Protein AF-A0A5C2SFU8-F1 (afdb_monomer_lite)

Structure (mmCIF, N/CA/C/O backbone):
data_AF-A0A5C2SFU8-F1
#
_entry.id   AF-A0A5C2SFU8-F1
#
loop_
_atom_site.group_PDB
_atom_site.id
_atom_site.type_symbol
_atom_site.label_atom_id
_atom_site.label_alt_id
_atom_site.label_comp_id
_atom_site.label_asym_id
_atom_site.label_entity_id
_atom_site.label_seq_id
_atom_site.pdbx_PDB_ins_code
_atom_site.Cartn_x
_atom_site.Cartn_y
_atom_site.Cartn_z
_atom_site.occupancy
_atom_site.B_iso_or_equiv
_atom_site.auth_seq_id
_atom_site.auth_comp_id
_atom_site.auth_asym_id
_atom_site.auth_atom_id
_atom_site.pdbx_PDB_model_num
ATOM 1 N N . MET A 1 1 ? 7.642 7.845 1.519 1.00 49.75 1 MET A N 1
ATOM 2 C CA . MET A 1 1 ? 7.035 6.933 0.525 1.00 49.75 1 MET A CA 1
ATOM 3 C C . MET A 1 1 ? 5.594 6.539 0.866 1.00 49.75 1 MET A C 1
ATOM 5 O O . MET A 1 1 ? 4.780 6.570 -0.035 1.00 49.75 1 MET A O 1
ATOM 9 N N . LEU A 1 2 ? 5.225 6.241 2.122 1.00 53.03 2 LEU A N 1
ATOM 10 C CA . LEU A 1 2 ? 3.853 5.798 2.462 1.00 53.03 2 LEU A CA 1
ATOM 11 C C . LEU A 1 2 ? 2.759 6.894 2.464 1.00 53.03 2 LEU A C 1
ATOM 13 O O . LEU A 1 2 ? 1.585 6.553 2.476 1.00 53.03 2 LEU A O 1
ATOM 17 N N . ASN A 1 3 ? 3.108 8.186 2.401 1.00 61.50 3 ASN A N 1
ATOM 18 C CA . ASN A 1 3 ? 2.119 9.278 2.454 1.00 61.50 3 ASN A CA 1
ATOM 19 C C . ASN A 1 3 ? 1.526 9.685 1.091 1.00 61.50 3 ASN A C 1
ATOM 21 O O . ASN A 1 3 ? 0.672 10.564 1.066 1.00 61.50 3 ASN A O 1
ATOM 25 N N . TYR A 1 4 ? 1.953 9.092 -0.032 1.00 71.06 4 TYR A N 1
ATOM 26 C CA . TYR A 1 4 ? 1.447 9.488 -1.359 1.00 71.06 4 TYR A CA 1
ATOM 27 C C . TYR A 1 4 ? 0.005 9.038 -1.625 1.00 71.06 4 TYR A C 1
ATOM 29 O O . TYR A 1 4 ? -0.699 9.681 -2.394 1.00 71.06 4 TYR A O 1
ATOM 37 N N . TRP A 1 5 ? -0.438 7.957 -0.981 1.00 82.50 5 TRP A N 1
ATOM 38 C CA . TRP A 1 5 ? -1.681 7.258 -1.331 1.00 82.50 5 TRP A CA 1
ATOM 39 C C . TRP A 1 5 ? -2.752 7.291 -0.233 1.00 82.50 5 TRP A C 1
ATOM 41 O O . TRP A 1 5 ? -3.845 6.762 -0.423 1.00 82.50 5 TRP A O 1
ATOM 51 N N . GLY A 1 6 ? -2.456 7.939 0.897 1.00 84.62 6 GLY A N 1
ATOM 52 C CA . GLY A 1 6 ? -3.368 8.035 2.034 1.00 84.62 6 GLY A CA 1
ATOM 53 C C . GLY A 1 6 ? -3.466 6.748 2.870 1.00 84.62 6 GLY A C 1
ATOM 54 O O . GLY A 1 6 ? -2.636 5.846 2.739 1.00 84.62 6 GLY A O 1
ATOM 55 N N . PRO A 1 7 ? -4.438 6.689 3.796 1.00 87.12 7 PRO A N 1
ATOM 56 C CA . PRO A 1 7 ? -4.653 5.528 4.649 1.00 87.12 7 PRO A CA 1
ATOM 57 C C . PRO A 1 7 ? -5.380 4.398 3.909 1.00 87.12 7 PRO A C 1
ATOM 59 O O . PRO A 1 7 ? -6.145 4.625 2.973 1.00 87.12 7 PRO A O 1
ATOM 62 N N . ILE A 1 8 ? -5.198 3.174 4.402 1.00 89.81 8 ILE A N 1
ATOM 63 C CA . ILE A 1 8 ? -6.014 2.019 4.017 1.00 89.81 8 ILE A CA 1
ATOM 64 C C . ILE A 1 8 ? -7.330 2.121 4.788 1.00 89.81 8 ILE A C 1
ATOM 66 O O . ILE A 1 8 ? -7.318 2.214 6.017 1.00 89.81 8 ILE A O 1
ATOM 70 N N . VAL A 1 9 ? -8.456 2.135 4.077 1.00 89.25 9 VAL A N 1
ATOM 71 C CA . VAL A 1 9 ? -9.781 2.337 4.674 1.00 89.25 9 VAL A CA 1
ATOM 72 C C . VAL A 1 9 ? -10.581 1.045 4.593 1.00 89.25 9 VAL A C 1
ATOM 74 O O . VAL A 1 9 ? -10.846 0.548 3.504 1.00 89.25 9 VAL A O 1
ATOM 77 N N . VAL A 1 10 ? -11.008 0.538 5.750 1.00 89.50 10 VAL A N 1
ATOM 78 C CA . VAL A 1 10 ? -11.993 -0.545 5.860 1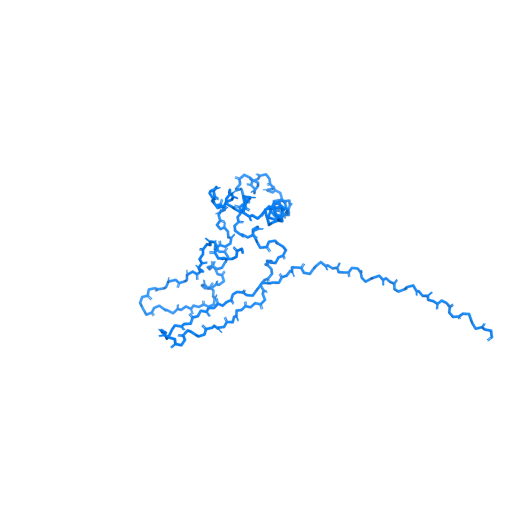.00 89.50 10 VAL A CA 1
ATOM 79 C C . VAL A 1 10 ? -13.328 0.082 6.243 1.00 89.50 10 VAL A C 1
ATOM 81 O O . VAL A 1 10 ? -13.435 0.698 7.302 1.00 89.50 10 VAL A O 1
ATOM 84 N N . ASN A 1 11 ? -14.341 -0.050 5.387 1.00 88.88 11 ASN A N 1
ATOM 85 C CA . ASN A 1 11 ? -15.678 0.486 5.638 1.00 88.88 11 ASN A CA 1
ATOM 86 C C . ASN A 1 11 ? -16.715 -0.645 5.636 1.00 88.88 11 ASN A C 1
ATOM 88 O O . ASN A 1 11 ? -16.889 -1.326 4.628 1.00 88.88 11 ASN A O 1
ATOM 92 N N . LYS A 1 12 ? -17.409 -0.824 6.764 1.00 88.31 12 LYS A N 1
ATOM 93 C CA . LYS A 1 12 ? -18.488 -1.811 6.945 1.00 88.31 12 LYS A CA 1
ATOM 94 C C . LYS A 1 12 ? -19.874 -1.177 7.112 1.00 88.31 12 LYS A C 1
ATOM 96 O O . LYS A 1 12 ? -20.832 -1.886 7.398 1.00 88.31 12 LYS A O 1
ATOM 101 N N . GLY A 1 13 ? -19.988 0.136 6.912 1.00 87.62 13 GLY A N 1
ATOM 102 C CA . GLY A 1 13 ? -21.219 0.883 7.148 1.00 87.62 13 GLY A CA 1
ATOM 103 C C . GLY A 1 13 ? -21.534 1.082 8.633 1.00 87.62 13 GLY A C 1
ATOM 104 O O . GLY A 1 13 ? -20.773 0.696 9.522 1.00 87.62 13 GLY A O 1
ATOM 105 N N . GLU A 1 14 ? -22.667 1.728 8.897 1.00 86.06 14 GLU A N 1
ATOM 106 C CA . GLU A 1 14 ? -23.131 2.013 10.254 1.00 86.06 14 GLU A CA 1
ATOM 107 C C . GLU A 1 14 ? -23.482 0.715 11.001 1.00 86.06 14 GLU A C 1
ATOM 109 O O . GLU A 1 14 ? -24.208 -0.133 10.488 1.00 86.06 14 GLU A O 1
ATOM 114 N N . GLY A 1 15 ? -22.926 0.535 12.205 1.00 84.56 15 GLY A N 1
ATOM 115 C CA . GLY A 1 15 ? -23.100 -0.687 13.005 1.00 84.56 15 GLY A CA 1
ATOM 116 C C . GLY A 1 15 ? -22.311 -1.909 12.511 1.00 84.56 15 GLY A C 1
ATOM 117 O O . GLY A 1 15 ? -22.413 -2.982 13.105 1.00 84.56 15 GLY A O 1
ATOM 118 N N . GLY A 1 16 ? -21.510 -1.764 11.452 1.00 86.81 16 GLY A N 1
ATOM 119 C CA . GLY A 1 16 ? -20.669 -2.833 10.926 1.00 86.81 16 GLY A CA 1
ATOM 120 C C . GLY A 1 16 ? -19.527 -3.198 11.878 1.00 86.81 16 GLY A C 1
ATOM 121 O O . GLY A 1 16 ? -18.817 -2.330 12.382 1.00 86.81 16 GLY A O 1
ATOM 122 N N . THR A 1 17 ? -19.320 -4.496 12.105 1.00 90.38 17 THR A N 1
ATOM 123 C CA . THR A 1 17 ? -18.157 -4.999 12.852 1.00 90.38 17 THR A CA 1
ATOM 124 C C . THR A 1 17 ? -17.003 -5.258 11.889 1.00 90.38 17 THR A C 1
ATOM 126 O O . THR A 1 17 ? -17.202 -5.883 10.849 1.00 90.38 17 THR A O 1
ATOM 129 N N . VAL A 1 18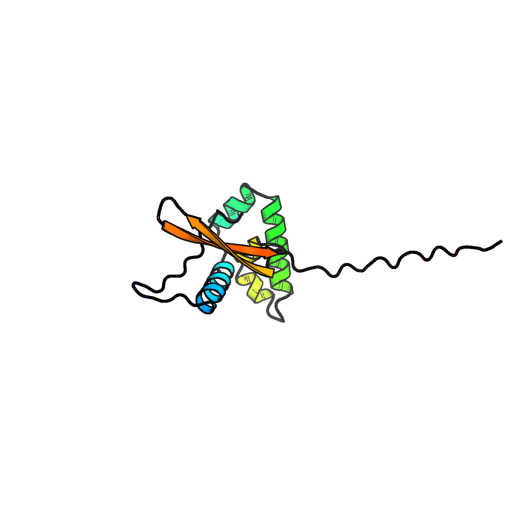 ? -15.807 -4.776 12.233 1.00 88.94 18 VAL A N 1
ATOM 130 C CA . VAL A 1 18 ? -14.571 -5.046 11.485 1.00 88.94 18 VAL A CA 1
ATOM 131 C C . VAL A 1 18 ? -13.892 -6.277 12.075 1.00 88.94 18 VAL A C 1
ATOM 133 O O . VAL A 1 18 ? -13.548 -6.293 13.259 1.00 88.94 18 VAL A O 1
ATOM 136 N N . PHE A 1 19 ? -13.683 -7.291 11.245 1.00 91.62 19 PHE A N 1
ATOM 137 C CA . PHE A 1 19 ? -12.949 -8.501 11.587 1.00 91.62 19 PHE A CA 1
ATOM 138 C C . PHE A 1 19 ? -11.493 -8.409 11.128 1.00 91.62 19 PHE A C 1
ATOM 140 O O . PHE A 1 19 ? -11.106 -7.551 10.338 1.00 91.62 19 PHE A O 1
ATOM 147 N N . PHE A 1 20 ? -10.655 -9.315 11.634 1.00 89.50 20 PHE A N 1
ATOM 148 C CA . PHE A 1 20 ? -9.249 -9.376 11.236 1.00 89.50 20 PHE A CA 1
ATOM 149 C C . PHE A 1 20 ? -9.073 -9.668 9.737 1.00 89.50 20 PHE A C 1
ATOM 151 O O . PHE A 1 20 ? -8.188 -9.086 9.113 1.00 89.50 20 PHE A O 1
ATOM 158 N N . GLU A 1 21 ? -9.923 -10.523 9.161 1.00 93.19 21 GLU A N 1
ATOM 159 C CA . GLU A 1 21 ? -9.918 -10.834 7.724 1.00 93.19 21 GLU A CA 1
ATOM 160 C C . GLU A 1 21 ? -10.083 -9.574 6.870 1.00 93.19 21 GLU A C 1
ATOM 162 O O . GLU A 1 21 ? -9.270 -9.337 5.984 1.00 93.19 21 GLU A O 1
ATOM 167 N N . ASP A 1 22 ? -11.006 -8.684 7.247 1.00 93.00 22 ASP A N 1
ATOM 168 C CA . ASP A 1 22 ? -11.244 -7.421 6.543 1.00 93.00 22 ASP A CA 1
ATOM 169 C C . ASP A 1 22 ? -9.992 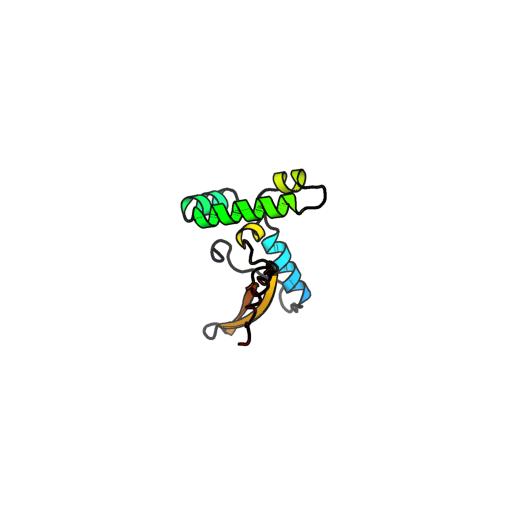-6.546 6.484 1.00 93.00 22 ASP A C 1
ATOM 171 O O . ASP A 1 22 ? -9.755 -5.828 5.514 1.00 93.00 22 ASP A O 1
ATOM 175 N N . VAL A 1 23 ? -9.182 -6.592 7.542 1.00 91.31 23 VAL A N 1
ATOM 176 C CA . VAL A 1 23 ? -7.944 -5.822 7.629 1.00 91.31 23 VAL A CA 1
ATOM 177 C C . VAL A 1 23 ? -6.863 -6.434 6.743 1.00 91.31 23 VAL A C 1
ATOM 179 O O . VAL A 1 23 ? -6.156 -5.703 6.050 1.00 91.31 23 VAL A O 1
ATOM 182 N N . VAL A 1 24 ? -6.718 -7.761 6.758 1.00 92.25 24 VAL A N 1
ATOM 183 C CA . VAL A 1 24 ? -5.731 -8.454 5.918 1.00 92.25 24 VAL A CA 1
ATOM 184 C C . VAL A 1 24 ? -6.077 -8.293 4.439 1.00 92.25 24 VAL A C 1
ATOM 186 O O . VAL A 1 24 ? -5.187 -7.960 3.653 1.00 92.25 24 VAL A O 1
ATOM 189 N N . ASP A 1 25 ? -7.351 -8.443 4.083 1.00 93.62 25 ASP A N 1
ATOM 190 C CA . ASP A 1 25 ? -7.841 -8.285 2.716 1.00 93.62 25 ASP A CA 1
ATOM 191 C C . ASP A 1 25 ? -7.649 -6.851 2.230 1.00 93.62 25 ASP A C 1
ATOM 193 O O . ASP A 1 25 ? -7.031 -6.638 1.188 1.00 93.62 25 ASP A O 1
ATOM 197 N N . ALA A 1 26 ? -8.043 -5.850 3.023 1.00 93.19 26 ALA A N 1
ATOM 198 C CA . ALA A 1 26 ? -7.851 -4.453 2.646 1.00 93.19 26 ALA A CA 1
ATOM 199 C C . ALA A 1 26 ? -6.371 -4.095 2.455 1.00 93.19 26 ALA A C 1
ATOM 201 O O . ALA A 1 26 ? -6.025 -3.344 1.542 1.00 93.19 26 ALA A O 1
ATOM 202 N N . VAL A 1 27 ? -5.471 -4.639 3.283 1.00 92.56 27 VAL A N 1
ATOM 203 C CA . VAL A 1 27 ? -4.031 -4.424 3.099 1.00 92.56 27 VAL A CA 1
ATOM 204 C C . VAL A 1 27 ? -3.526 -5.105 1.832 1.00 92.56 27 VAL A C 1
ATOM 206 O O . VAL A 1 27 ? -2.766 -4.496 1.075 1.00 92.56 27 VAL A O 1
ATOM 209 N N . TYR A 1 28 ? -3.945 -6.344 1.583 1.00 92.62 28 TYR A N 1
ATOM 210 C CA . TYR A 1 28 ? -3.586 -7.058 0.367 1.00 92.62 28 TYR A CA 1
ATOM 211 C C . TYR A 1 28 ? -4.056 -6.296 -0.877 1.00 92.62 28 TYR A C 1
ATOM 213 O O . TYR A 1 28 ? -3.229 -5.950 -1.724 1.00 92.62 28 TYR A O 1
ATOM 221 N N . GLU A 1 29 ? -5.345 -5.970 -0.956 1.00 93.81 29 GLU A N 1
ATOM 222 C CA . GLU A 1 29 ? -5.957 -5.250 -2.073 1.00 93.81 29 GLU A CA 1
ATOM 223 C C . GLU A 1 29 ? -5.272 -3.911 -2.321 1.00 93.81 29 GLU A C 1
ATOM 225 O O . GLU A 1 29 ? -4.893 -3.611 -3.453 1.00 93.81 29 GLU A O 1
ATOM 230 N N . TYR A 1 30 ? -5.030 -3.136 -1.261 1.00 93.44 30 TYR A N 1
ATOM 231 C CA . TYR A 1 30 ? -4.352 -1.850 -1.357 1.00 93.44 30 TYR A CA 1
ATOM 232 C C . TYR A 1 30 ? -2.977 -1.963 -2.019 1.00 93.44 30 TYR A C 1
ATOM 234 O O . TYR A 1 30 ? -2.627 -1.143 -2.869 1.00 93.44 30 TYR A O 1
ATOM 242 N N . PHE A 1 31 ? -2.193 -2.987 -1.673 1.00 92.94 31 PHE A N 1
ATOM 243 C CA . PHE A 1 31 ? -0.876 -3.195 -2.272 1.00 92.94 31 PHE A CA 1
ATOM 244 C C . PHE A 1 31 ? -0.917 -3.857 -3.656 1.00 92.94 31 PHE A C 1
ATOM 246 O O . PHE A 1 31 ? 0.055 -3.727 -4.406 1.00 92.94 31 PHE A O 1
ATOM 253 N N . GLN A 1 32 ? -2.023 -4.505 -4.034 1.00 93.50 32 GLN A N 1
ATOM 254 C CA . GLN A 1 32 ? -2.232 -4.997 -5.399 1.00 93.50 32 GLN A CA 1
ATOM 255 C C . GLN A 1 32 ? -2.628 -3.898 -6.392 1.00 93.50 32 GLN A C 1
ATOM 257 O O . GLN A 1 32 ? -2.540 -4.125 -7.599 1.00 93.50 32 GLN A O 1
ATOM 262 N N . GLN A 1 33 ? -3.028 -2.712 -5.924 1.00 93.69 33 GLN A N 1
ATOM 263 C CA . GLN A 1 33 ? -3.409 -1.621 -6.819 1.00 93.69 33 GLN A CA 1
ATOM 264 C C . GLN A 1 33 ? -2.246 -1.217 -7.747 1.00 93.69 33 GLN A C 1
ATOM 266 O O . GLN A 1 33 ? -1.107 -1.080 -7.277 1.00 93.69 33 GLN A O 1
ATOM 271 N N . PRO A 1 34 ? -2.512 -1.005 -9.052 1.00 94.06 34 PRO A N 1
ATOM 272 C CA . PRO A 1 34 ? -1.527 -0.470 -9.981 1.00 94.06 34 PRO A CA 1
ATOM 273 C C . PRO A 1 34 ? -1.020 0.898 -9.528 1.00 94.06 34 PRO A C 1
ATOM 275 O O . PRO A 1 34 ? -1.775 1.710 -8.991 1.00 94.06 34 PRO A O 1
ATOM 278 N N . LEU A 1 35 ? 0.257 1.161 -9.777 1.00 92.25 35 LEU A N 1
ATOM 279 C CA . LEU A 1 35 ? 0.829 2.489 -9.616 1.00 92.25 35 LEU A CA 1
ATOM 280 C C . LEU A 1 35 ? 0.363 3.369 -10.780 1.00 92.25 35 LEU A C 1
ATOM 282 O O . LEU A 1 35 ? 0.585 3.023 -11.943 1.00 92.25 35 LEU A O 1
ATOM 286 N N . LEU A 1 36 ? -0.281 4.500 -10.486 1.00 91.19 36 LEU A N 1
ATOM 287 C CA . LEU A 1 36 ? -0.790 5.367 -11.546 1.00 91.19 36 LEU A CA 1
ATOM 288 C C . LEU A 1 36 ? 0.367 6.081 -12.274 1.00 91.19 36 LEU A C 1
ATOM 290 O O . LEU A 1 36 ? 1.382 6.401 -11.649 1.00 91.19 36 LEU A O 1
ATOM 294 N N . PRO A 1 37 ? 0.236 6.395 -13.578 1.00 90.00 37 PRO A N 1
ATOM 295 C CA . PRO A 1 37 ? 1.320 7.018 -14.345 1.00 90.00 37 PRO A CA 1
ATOM 296 C C . PRO A 1 37 ? 1.820 8.349 -13.763 1.00 90.00 37 PRO A C 1
ATOM 298 O O . PRO A 1 37 ? 3.017 8.626 -13.774 1.00 90.00 37 PRO A O 1
ATOM 301 N N . ASN A 1 38 ? 0.916 9.166 -13.221 1.00 90.44 38 ASN A N 1
ATOM 302 C CA . ASN A 1 38 ? 1.257 10.422 -12.555 1.00 90.44 38 ASN A CA 1
ATOM 303 C C . ASN A 1 38 ? 2.011 10.192 -11.236 1.00 90.44 38 ASN A C 1
ATOM 305 O O . ASN A 1 38 ? 2.972 10.904 -10.958 1.00 90.44 38 ASN A O 1
ATOM 309 N N . GLU A 1 39 ? 1.616 9.189 -10.448 1.00 90.81 39 GLU A N 1
ATOM 310 C CA . GLU A 1 39 ? 2.306 8.805 -9.211 1.00 90.81 39 GLU A CA 1
ATOM 311 C C . GLU A 1 39 ? 3.725 8.310 -9.515 1.00 90.81 39 GLU A C 1
ATOM 313 O O . GLU A 1 39 ? 4.683 8.736 -8.871 1.00 90.81 39 GLU A O 1
ATOM 318 N N . ALA A 1 40 ? 3.869 7.463 -10.538 1.00 89.88 40 ALA A N 1
ATOM 319 C CA . ALA A 1 40 ? 5.157 6.966 -11.008 1.00 89.88 40 ALA A CA 1
ATOM 320 C C . ALA A 1 40 ? 6.081 8.111 -11.446 1.00 89.88 40 ALA A C 1
ATOM 322 O O . ALA A 1 40 ? 7.209 8.203 -10.963 1.00 89.88 40 ALA A O 1
ATOM 323 N N . ALA A 1 41 ? 5.581 9.028 -12.281 1.00 91.38 41 ALA A N 1
ATOM 324 C CA . ALA A 1 41 ? 6.345 10.185 -12.745 1.00 91.38 41 ALA A CA 1
ATOM 325 C C . ALA A 1 41 ? 6.763 11.113 -11.592 1.00 91.38 41 ALA A C 1
ATOM 327 O O . ALA A 1 41 ? 7.882 11.627 -11.578 1.00 91.38 41 ALA A O 1
ATOM 328 N N . MET A 1 42 ? 5.887 11.314 -10.601 1.00 90.62 42 MET A N 1
ATOM 329 C CA . MET A 1 42 ? 6.220 12.085 -9.402 1.00 90.62 42 MET A CA 1
ATOM 330 C C . MET A 1 42 ? 7.332 11.418 -8.590 1.00 90.62 42 MET A C 1
ATOM 332 O O . MET A 1 42 ? 8.281 12.093 -8.205 1.00 90.62 42 MET A O 1
ATOM 336 N N . ILE A 1 43 ? 7.256 10.105 -8.353 1.00 90.06 43 ILE A N 1
ATOM 337 C CA . ILE A 1 43 ? 8.273 9.377 -7.578 1.00 90.06 43 ILE A CA 1
ATOM 338 C C . ILE A 1 43 ? 9.611 9.332 -8.322 1.00 90.06 43 ILE A C 1
ATOM 340 O O . ILE A 1 43 ? 10.654 9.538 -7.703 1.00 90.06 43 ILE A O 1
ATOM 344 N N . GLU A 1 44 ? 9.596 9.096 -9.634 1.00 92.19 44 GLU A N 1
ATOM 345 C CA . GLU A 1 44 ? 10.799 9.100 -10.471 1.00 92.19 44 GLU A CA 1
ATOM 346 C C . GLU A 1 44 ? 11.518 10.453 -10.419 1.00 92.19 44 GLU A C 1
ATOM 348 O O . GLU A 1 44 ? 12.738 10.497 -10.251 1.00 92.19 44 GLU A O 1
ATOM 353 N N . ARG A 1 45 ? 10.759 11.552 -10.485 1.00 91.81 45 ARG A N 1
ATOM 354 C CA . ARG A 1 45 ? 11.290 12.915 -10.400 1.00 91.81 45 ARG A CA 1
ATOM 355 C C . ARG A 1 45 ? 11.783 13.268 -8.995 1.00 91.81 45 ARG A C 1
ATOM 357 O O . ARG A 1 45 ? 12.895 13.767 -8.845 1.00 91.81 45 ARG A O 1
ATOM 364 N N . ASP A 1 46 ? 10.955 13.039 -7.977 1.00 91.62 46 ASP A N 1
ATOM 365 C CA . ASP A 1 46 ? 11.180 13.550 -6.618 1.00 91.62 46 ASP A CA 1
ATOM 366 C C . ASP A 1 46 ? 12.079 12.622 -5.785 1.00 91.62 46 ASP A C 1
ATOM 368 O O . ASP A 1 46 ? 12.623 13.024 -4.756 1.00 91.62 46 ASP A O 1
ATOM 372 N N . SER A 1 47 ? 12.223 11.354 -6.176 1.00 90.06 47 SER A N 1
ATOM 373 C CA . SER A 1 47 ? 13.018 10.356 -5.453 1.00 90.06 47 SER A CA 1
ATOM 374 C C . SER A 1 47 ? 13.614 9.283 -6.385 1.00 90.06 47 SER A C 1
ATOM 376 O O . SER A 1 47 ? 13.228 8.111 -6.313 1.00 90.06 47 SER A O 1
ATOM 378 N N . PRO A 1 48 ? 14.632 9.618 -7.204 1.00 91.00 48 PRO A N 1
ATOM 379 C CA . PRO A 1 48 ? 15.226 8.685 -8.171 1.00 91.00 48 PRO A CA 1
ATOM 380 C C . PRO A 1 48 ? 15.800 7.395 -7.555 1.00 91.00 48 PRO A C 1
ATOM 382 O O . PRO A 1 48 ? 15.762 6.327 -8.168 1.00 91.00 48 PRO A O 1
ATOM 385 N N . ASP A 1 49 ? 16.330 7.462 -6.328 1.00 90.19 49 ASP A N 1
ATOM 386 C CA . ASP A 1 49 ? 16.796 6.274 -5.597 1.00 90.19 49 ASP A CA 1
ATOM 387 C C . ASP A 1 49 ? 15.643 5.333 -5.226 1.00 90.19 49 ASP A C 1
ATOM 389 O O . ASP A 1 49 ? 15.778 4.112 -5.346 1.00 90.19 49 ASP A O 1
ATOM 393 N N . ALA A 1 50 ? 14.507 5.893 -4.798 1.00 87.88 50 ALA A N 1
ATOM 394 C CA . ALA A 1 50 ? 13.304 5.124 -4.495 1.00 87.88 50 ALA A CA 1
ATOM 395 C C . ALA A 1 50 ? 12.774 4.442 -5.757 1.00 87.88 50 ALA A C 1
ATOM 397 O O . ALA A 1 50 ? 12.490 3.247 -5.737 1.00 87.88 50 ALA A O 1
ATOM 398 N N . TRP A 1 51 ? 12.743 5.171 -6.872 1.00 91.81 51 TRP A N 1
ATOM 399 C CA . TRP A 1 51 ? 12.347 4.637 -8.169 1.00 91.81 51 TRP A CA 1
ATOM 400 C C . TRP A 1 51 ? 13.213 3.451 -8.616 1.00 91.81 51 TRP A C 1
ATOM 402 O O . TRP A 1 51 ? 12.692 2.410 -9.015 1.00 91.81 51 TRP A O 1
ATOM 412 N N . ARG A 1 52 ? 14.541 3.535 -8.458 1.00 92.69 52 ARG A N 1
ATOM 413 C CA . ARG A 1 52 ? 15.442 2.401 -8.744 1.00 92.69 52 ARG A CA 1
ATOM 414 C C . ARG A 1 52 ? 15.147 1.176 -7.871 1.00 92.69 52 ARG A C 1
ATOM 416 O O . ARG A 1 52 ? 15.170 0.044 -8.365 1.00 92.69 52 ARG A O 1
ATOM 423 N N . GLN A 1 53 ? 14.853 1.378 -6.586 1.00 90.19 53 GLN A N 1
ATOM 424 C CA . GLN A 1 53 ? 14.474 0.287 -5.678 1.00 90.19 53 GLN A CA 1
ATOM 425 C C . GLN A 1 53 ? 13.125 -0.336 -6.062 1.00 90.19 53 GLN A C 1
ATOM 427 O O . GLN A 1 53 ? 12.984 -1.562 -6.038 1.00 90.19 53 GLN A O 1
ATOM 432 N N . MET A 1 54 ? 12.166 0.491 -6.477 1.00 92.31 54 MET A N 1
ATOM 433 C CA . MET A 1 54 ? 10.865 0.058 -6.986 1.00 92.31 54 MET A CA 1
ATOM 434 C C . MET A 1 54 ? 11.009 -0.790 -8.241 1.00 92.31 54 MET A C 1
ATOM 436 O O . MET A 1 54 ? 10.516 -1.913 -8.274 1.00 92.31 54 MET A O 1
ATOM 440 N N . MET A 1 55 ? 11.775 -0.320 -9.227 1.00 94.06 55 MET A N 1
ATOM 441 C CA . MET A 1 55 ? 12.022 -1.051 -10.471 1.00 94.06 55 MET A CA 1
ATOM 442 C C . MET A 1 55 ? 12.699 -2.405 -10.222 1.00 94.06 55 MET A C 1
ATOM 444 O O . MET A 1 55 ? 12.355 -3.417 -10.839 1.00 94.06 55 MET A O 1
ATOM 448 N N . THR A 1 56 ? 13.636 -2.447 -9.271 1.00 93.44 56 THR A N 1
ATOM 449 C CA . THR A 1 56 ? 14.284 -3.696 -8.844 1.00 93.44 56 THR A CA 1
ATOM 450 C C . THR A 1 56 ? 13.269 -4.670 -8.242 1.00 93.44 56 THR A C 1
ATOM 452 O O . THR A 1 56 ? 13.307 -5.870 -8.524 1.00 93.44 56 THR A O 1
ATOM 455 N N . SER A 1 57 ? 12.347 -4.159 -7.430 1.00 92.69 57 SER A N 1
ATOM 456 C CA . SER A 1 57 ? 11.328 -4.960 -6.744 1.00 92.69 57 SER A CA 1
ATOM 457 C C . SER A 1 57 ? 10.251 -5.455 -7.704 1.00 92.69 57 SER A C 1
ATOM 459 O O . SER A 1 57 ? 9.929 -6.639 -7.680 1.00 92.69 57 SER A O 1
ATOM 461 N N . PHE A 1 58 ? 9.812 -4.601 -8.628 1.00 94.25 58 PHE A N 1
ATOM 462 C CA . PHE A 1 58 ? 8.930 -4.945 -9.740 1.00 94.25 58 PHE A CA 1
ATOM 463 C C . PHE A 1 58 ? 9.518 -6.054 -10.615 1.00 94.25 58 PHE A C 1
ATOM 465 O O . PHE A 1 58 ? 8.883 -7.085 -10.838 1.00 94.25 58 PHE A O 1
ATOM 472 N N . SER A 1 59 ? 10.771 -5.886 -11.046 1.00 93.06 59 SER A N 1
ATOM 473 C CA . SER A 1 59 ? 11.467 -6.882 -11.868 1.00 93.06 59 SER A CA 1
ATOM 474 C C . SER A 1 59 ? 11.591 -8.219 -11.138 1.00 93.06 59 SER A C 1
ATOM 476 O O . SER A 1 59 ? 11.393 -9.284 -11.724 1.00 93.06 59 SER A O 1
ATOM 478 N N . LYS A 1 60 ? 11.888 -8.177 -9.833 1.00 91.31 60 LYS A N 1
ATOM 479 C CA . LYS A 1 60 ? 11.937 -9.368 -8.985 1.00 91.31 60 LYS A CA 1
ATOM 480 C C . LYS A 1 60 ? 10.567 -10.039 -8.876 1.00 91.31 60 LYS A C 1
ATOM 482 O O . LYS A 1 60 ? 10.502 -11.246 -9.067 1.00 91.31 60 LYS A O 1
ATOM 487 N N . ARG A 1 61 ? 9.493 -9.284 -8.624 1.00 91.06 61 ARG A N 1
ATOM 488 C CA . ARG A 1 61 ? 8.122 -9.810 -8.547 1.00 91.06 61 ARG A CA 1
ATOM 489 C C . ARG A 1 61 ? 7.712 -10.501 -9.845 1.00 91.06 61 ARG A C 1
ATOM 491 O O . ARG A 1 61 ? 7.211 -11.617 -9.789 1.00 91.06 61 ARG A O 1
ATOM 498 N N . CYS A 1 62 ? 7.978 -9.879 -10.995 1.00 92.38 62 CYS A N 1
ATOM 499 C CA . CYS A 1 62 ? 7.668 -10.471 -12.298 1.00 92.38 62 CYS A CA 1
ATOM 500 C C . CYS A 1 62 ? 8.454 -11.765 -12.531 1.00 92.38 62 CYS A C 1
ATOM 502 O O . CYS A 1 62 ? 7.881 -12.766 -12.945 1.00 92.38 62 CYS A O 1
ATOM 504 N N . ARG A 1 63 ? 9.758 -11.779 -12.225 1.00 90.00 63 ARG A N 1
ATOM 505 C CA . ARG A 1 63 ? 10.594 -12.979 -12.378 1.00 90.00 63 ARG A CA 1
ATOM 506 C C . ARG A 1 63 ? 10.172 -14.115 -11.445 1.00 90.00 63 ARG A C 1
ATOM 508 O O . ARG A 1 63 ? 10.213 -15.275 -11.841 1.00 90.00 63 ARG A O 1
ATOM 515 N N . ASP A 1 64 ? 9.821 -13.786 -10.207 1.00 88.62 64 ASP A N 1
ATOM 516 C CA . ASP A 1 64 ? 9.462 -14.771 -9.189 1.00 88.62 64 ASP A CA 1
ATOM 517 C C . ASP A 1 64 ? 8.030 -15.323 -9.420 1.00 88.62 64 ASP A C 1
ATOM 519 O O . ASP A 1 64 ? 7.636 -16.301 -8.783 1.00 88.62 64 ASP A O 1
ATOM 523 N N . ALA A 1 65 ? 7.257 -14.752 -10.356 1.00 85.56 65 ALA A N 1
ATOM 524 C CA . ALA A 1 65 ? 5.946 -15.254 -10.749 1.00 85.56 65 ALA A CA 1
ATOM 525 C C . ALA A 1 65 ? 6.072 -16.509 -11.632 1.00 85.56 65 ALA A C 1
ATOM 527 O O . ALA A 1 65 ? 6.510 -16.458 -12.784 1.00 85.56 65 ALA A O 1
ATOM 528 N N . HIS A 1 66 ? 5.678 -17.659 -11.082 1.00 81.12 66 HIS A N 1
ATOM 529 C CA . HIS A 1 66 ? 5.831 -18.977 -11.700 1.00 81.12 66 HIS A CA 1
ATOM 530 C C . HIS A 1 66 ? 5.154 -19.086 -13.079 1.00 81.12 66 HIS A C 1
ATOM 532 O O . HIS A 1 66 ? 3.957 -19.338 -13.180 1.00 81.12 66 HIS A O 1
ATOM 538 N N . GLY A 1 67 ? 5.940 -18.938 -14.150 1.00 79.81 67 GLY A N 1
ATOM 539 C CA . GLY A 1 67 ? 5.504 -19.177 -15.531 1.00 79.81 67 GLY A CA 1
ATOM 540 C C . GLY A 1 67 ? 4.667 -18.062 -16.167 1.00 79.81 67 GLY A C 1
ATOM 541 O O . GLY A 1 67 ? 4.194 -18.241 -17.285 1.00 79.81 67 GLY A O 1
ATOM 542 N N . ILE A 1 68 ? 4.497 -16.919 -15.493 1.00 88.69 68 ILE A N 1
ATOM 543 C CA . ILE A 1 68 ? 3.652 -15.802 -15.961 1.00 88.69 68 ILE A CA 1
ATOM 544 C C . ILE A 1 68 ? 4.370 -14.445 -15.915 1.00 88.69 68 ILE A C 1
ATOM 546 O O . ILE A 1 68 ? 3.730 -13.399 -15.839 1.00 88.69 68 ILE A O 1
ATOM 550 N N . ALA A 1 69 ? 5.703 -14.449 -15.980 1.00 87.19 69 ALA A N 1
ATOM 551 C CA . ALA A 1 69 ? 6.515 -13.237 -15.879 1.00 87.19 69 ALA A CA 1
ATOM 552 C C . ALA A 1 69 ? 6.115 -12.155 -16.898 1.00 87.19 69 ALA A C 1
ATOM 554 O O . ALA A 1 69 ? 5.963 -10.993 -16.527 1.00 87.19 69 ALA A O 1
ATOM 555 N N . ASP A 1 70 ? 5.865 -12.536 -18.155 1.00 88.69 70 ASP A N 1
ATOM 556 C CA . ASP A 1 70 ? 5.443 -11.601 -19.207 1.00 88.69 70 ASP A CA 1
ATOM 557 C C . ASP A 1 70 ? 4.060 -11.000 -18.937 1.00 88.69 70 ASP A C 1
ATOM 559 O O . ASP A 1 70 ? 3.801 -9.840 -19.259 1.00 88.69 70 ASP A O 1
ATOM 563 N N . PHE A 1 71 ? 3.158 -11.785 -18.344 1.00 89.12 71 PHE A N 1
ATOM 564 C CA . PHE A 1 71 ? 1.841 -11.300 -17.950 1.00 89.12 71 PHE A CA 1
ATOM 565 C C . PHE A 1 71 ? 1.971 -10.280 -16.820 1.00 89.12 71 PHE A C 1
ATOM 567 O O . PHE A 1 71 ? 1.439 -9.180 -16.934 1.00 89.12 71 PHE A O 1
ATOM 574 N N . GLU A 1 72 ? 2.735 -10.603 -15.775 1.00 90.06 72 GLU A N 1
ATOM 575 C CA . GLU A 1 72 ? 2.995 -9.698 -14.652 1.00 90.06 72 GLU A CA 1
ATOM 576 C C . GLU A 1 72 ? 3.681 -8.404 -15.094 1.00 90.06 72 GLU A C 1
ATOM 578 O O . GLU A 1 72 ? 3.316 -7.323 -14.632 1.00 90.06 72 GLU A O 1
ATOM 583 N N . TRP A 1 73 ? 4.600 -8.490 -16.058 1.00 91.12 73 TRP A N 1
ATOM 584 C CA . TRP A 1 73 ? 5.238 -7.313 -16.636 1.00 91.12 73 TRP A CA 1
ATOM 585 C C . TRP A 1 73 ? 4.226 -6.394 -17.329 1.00 91.12 73 TRP A C 1
ATOM 587 O O . TRP A 1 73 ? 4.262 -5.178 -17.147 1.00 91.12 73 TRP A O 1
ATOM 597 N N . ARG A 1 74 ? 3.282 -6.966 -18.089 1.00 91.75 74 ARG A N 1
ATOM 598 C CA . ARG A 1 74 ? 2.213 -6.211 -18.769 1.00 91.75 74 ARG A CA 1
ATOM 599 C C . ARG A 1 74 ? 1.217 -5.573 -17.802 1.00 91.75 74 ARG A C 1
ATOM 601 O O . ARG A 1 74 ? 0.648 -4.544 -18.144 1.00 91.75 74 ARG A O 1
ATOM 608 N N . GLN A 1 75 ? 1.017 -6.156 -16.619 1.00 91.00 75 GLN A N 1
ATOM 609 C CA . GLN A 1 75 ? 0.199 -5.545 -15.561 1.00 91.00 75 GLN A CA 1
ATOM 610 C C . GLN A 1 75 ? 0.869 -4.303 -14.949 1.00 91.00 75 GLN A C 1
ATOM 612 O O . GLN A 1 75 ? 0.195 -3.492 -14.319 1.00 91.00 75 GLN A O 1
ATOM 617 N N . GLY A 1 76 ? 2.181 -4.141 -15.140 1.00 92.94 76 GLY A N 1
ATOM 618 C CA . GLY A 1 76 ? 2.939 -2.992 -14.665 1.00 92.94 76 GLY A CA 1
ATOM 619 C C . GLY A 1 76 ? 3.230 -3.012 -13.163 1.00 92.94 76 GLY A C 1
ATOM 620 O O . GLY A 1 76 ? 3.021 -4.004 -12.453 1.00 92.94 76 GLY A O 1
ATOM 621 N N . MET A 1 77 ? 3.769 -1.888 -12.685 1.00 94.31 77 MET A N 1
ATOM 622 C CA . MET A 1 77 ? 4.104 -1.692 -11.276 1.00 94.31 77 MET A CA 1
ATOM 623 C C . MET A 1 77 ? 2.849 -1.600 -10.411 1.00 94.31 77 MET A C 1
ATOM 625 O O . MET A 1 77 ? 1.868 -0.957 -10.778 1.00 94.31 77 MET A O 1
ATOM 629 N N . ARG A 1 78 ? 2.915 -2.210 -9.230 1.00 94.38 78 ARG A N 1
ATOM 630 C CA . ARG A 1 78 ? 1.877 -2.152 -8.196 1.00 94.38 78 ARG A CA 1
ATOM 631 C C . ARG A 1 78 ? 2.429 -1.466 -6.956 1.00 94.38 78 ARG A C 1
ATOM 633 O O . ARG A 1 78 ? 3.642 -1.407 -6.756 1.00 94.38 78 ARG A O 1
ATOM 640 N N . ARG A 1 79 ? 1.550 -1.005 -6.068 1.00 93.25 79 ARG A N 1
ATOM 641 C CA . ARG A 1 79 ? 1.957 -0.366 -4.805 1.00 93.25 79 ARG A CA 1
ATOM 642 C C . ARG A 1 79 ? 2.834 -1.263 -3.926 1.00 93.25 79 ARG A C 1
ATOM 644 O O . ARG A 1 79 ? 3.673 -0.748 -3.193 1.00 93.25 79 ARG A O 1
ATOM 651 N N . VAL A 1 80 ? 2.704 -2.589 -4.020 1.00 92.06 80 VAL A N 1
ATOM 652 C CA . VAL A 1 80 ? 3.605 -3.532 -3.331 1.00 92.06 80 VAL A CA 1
ATOM 653 C C . VAL A 1 80 ? 5.073 -3.348 -3.737 1.00 92.06 80 VAL A C 1
ATOM 655 O O . VAL A 1 80 ? 5.962 -3.515 -2.905 1.00 92.06 80 VAL A O 1
ATOM 658 N N . ASP A 1 81 ? 5.349 -2.942 -4.981 1.00 92.75 81 ASP A N 1
ATOM 659 C CA . ASP A 1 81 ? 6.714 -2.738 -5.479 1.00 92.75 81 ASP A CA 1
ATOM 660 C C . ASP A 1 81 ? 7.377 -1.516 -4.811 1.00 92.75 81 ASP A C 1
ATOM 662 O O . ASP A 1 81 ? 8.598 -1.471 -4.649 1.00 92.75 81 ASP A O 1
ATOM 666 N N . CYS A 1 82 ? 6.568 -0.570 -4.318 1.00 90.12 82 CYS A N 1
ATOM 667 C CA . CYS A 1 82 ? 6.986 0.588 -3.519 1.00 90.12 82 CYS A CA 1
ATOM 668 C C . CYS A 1 82 ? 7.511 0.217 -2.129 1.00 90.12 82 CYS A C 1
ATOM 670 O O . CYS A 1 8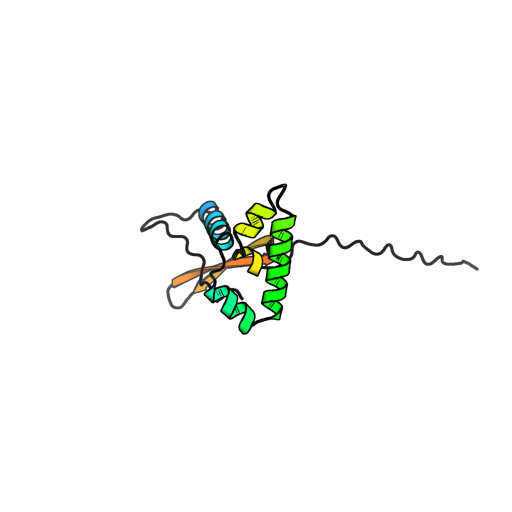2 ? 8.206 1.012 -1.496 1.00 90.12 82 CYS A O 1
ATOM 672 N N . LEU A 1 83 ? 7.203 -0.987 -1.642 1.00 88.81 83 LEU A N 1
ATOM 673 C CA . LEU A 1 83 ? 7.682 -1.472 -0.348 1.00 88.81 83 LEU A CA 1
ATOM 674 C C . LEU A 1 83 ? 9.112 -2.020 -0.408 1.00 88.81 83 LEU A C 1
ATOM 676 O O . LEU A 1 83 ? 9.735 -2.268 0.630 1.00 88.81 83 LEU A O 1
ATOM 680 N N . GLY A 1 84 ? 9.657 -2.218 -1.607 1.00 86.88 84 GLY A N 1
ATOM 681 C CA . GLY A 1 84 ? 10.981 -2.788 -1.764 1.00 86.88 84 GLY A CA 1
ATOM 682 C C . GLY A 1 84 ? 11.071 -4.209 -1.191 1.00 86.88 84 GLY A C 1
ATOM 683 O O . GLY A 1 84 ? 10.189 -5.058 -1.338 1.00 86.88 84 GLY A O 1
ATOM 684 N N . GLU A 1 85 ? 12.136 -4.465 -0.432 1.00 83.31 85 GLU A N 1
ATOM 685 C CA . GLU A 1 85 ? 12.289 -5.729 0.296 1.00 83.31 85 GLU A CA 1
ATOM 686 C C . GLU A 1 85 ? 11.395 -5.834 1.548 1.00 83.31 85 GLU A C 1
ATOM 688 O O . GLU A 1 85 ? 11.295 -6.919 2.124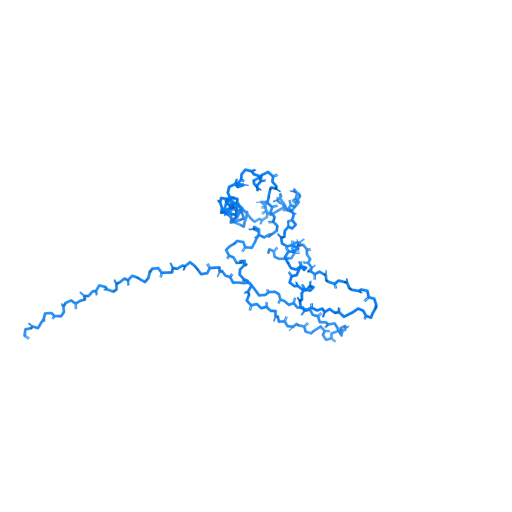 1.00 83.31 85 GLU A O 1
ATOM 693 N N . ARG A 1 86 ? 10.733 -4.742 1.967 1.00 83.75 86 ARG A N 1
ATOM 694 C CA . ARG A 1 86 ? 9.933 -4.644 3.202 1.00 83.75 86 ARG A CA 1
ATOM 695 C C . ARG A 1 86 ? 8.464 -4.993 2.972 1.00 83.75 86 ARG A C 1
ATOM 697 O O . ARG A 1 86 ? 7.588 -4.170 3.195 1.00 83.75 86 ARG A O 1
ATOM 704 N N . HIS A 1 87 ? 8.193 -6.211 2.532 1.00 82.50 87 HIS A N 1
ATOM 705 C CA . HIS A 1 87 ? 6.829 -6.687 2.267 1.00 82.50 87 HIS A CA 1
ATOM 706 C C . HIS A 1 87 ? 6.399 -7.835 3.195 1.00 82.50 87 HIS A C 1
ATOM 708 O O . HIS A 1 87 ? 5.352 -8.436 2.978 1.00 82.50 87 HIS A O 1
ATOM 714 N N . MET A 1 88 ? 7.187 -8.167 4.228 1.00 86.56 88 MET A N 1
ATOM 715 C CA . MET A 1 88 ? 6.768 -9.137 5.245 1.00 86.56 88 MET A CA 1
ATOM 716 C C . MET A 1 88 ? 5.980 -8.432 6.342 1.00 86.56 88 MET A C 1
ATOM 718 O O . MET A 1 88 ? 6.502 -7.530 6.999 1.00 86.56 88 MET A O 1
ATOM 722 N N . TRP A 1 89 ? 4.751 -8.885 6.569 1.00 87.12 89 TRP A N 1
ATOM 723 C CA . TRP A 1 89 ? 3.918 -8.426 7.672 1.00 87.12 89 TRP A CA 1
ATOM 724 C C . TRP A 1 89 ? 4.523 -8.822 9.022 1.00 87.12 89 TRP A C 1
ATOM 726 O O . TRP A 1 89 ? 4.806 -9.996 9.261 1.00 87.12 89 TRP A O 1
ATOM 736 N N . TRP A 1 90 ? 4.695 -7.848 9.913 1.00 87.50 90 TRP A N 1
ATOM 737 C CA . TRP A 1 90 ? 5.113 -8.071 11.300 1.00 87.50 90 TRP A CA 1
ATOM 738 C C . TRP A 1 90 ? 3.976 -7.850 12.304 1.00 87.50 90 TRP A C 1
ATOM 740 O O . TRP A 1 90 ? 3.966 -8.483 13.357 1.00 87.50 90 TRP A O 1
ATOM 750 N N . GLY A 1 91 ? 2.999 -7.000 11.987 1.00 89.12 91 GLY A N 1
ATOM 751 C CA . GLY A 1 91 ? 1.880 -6.735 12.884 1.00 89.12 91 GLY A CA 1
ATOM 752 C C . GLY A 1 91 ? 1.205 -5.396 12.631 1.00 89.12 91 GLY A C 1
ATOM 753 O O . GLY A 1 91 ? 1.562 -4.660 11.710 1.00 89.12 91 GLY A O 1
ATOM 754 N N . LEU A 1 92 ? 0.249 -5.089 13.504 1.00 91.19 92 LEU A N 1
ATOM 755 C CA . LEU A 1 92 ? -0.419 -3.796 13.598 1.00 91.19 92 LEU A CA 1
ATOM 756 C C . LEU A 1 92 ? -0.262 -3.254 15.012 1.00 91.19 92 LEU A C 1
ATOM 758 O O . LEU A 1 92 ? -0.241 -4.027 15.971 1.00 91.19 92 LEU A O 1
ATOM 762 N N . TRP A 1 93 ? -0.205 -1.933 15.151 1.00 90.75 93 TRP A N 1
ATOM 763 C CA . TRP A 1 93 ? -0.315 -1.284 16.457 1.00 90.75 93 TRP A CA 1
ATOM 764 C C . TRP A 1 93 ? -1.235 -0.072 16.400 1.00 90.75 93 TRP A C 1
ATOM 766 O O . TRP A 1 93 ? -1.305 0.639 15.394 1.00 90.75 93 TRP A O 1
ATOM 776 N N . VAL A 1 94 ? -1.938 0.159 17.504 1.00 90.81 94 VAL A N 1
ATOM 777 C CA . VAL A 1 94 ? -2.936 1.220 17.627 1.00 90.81 94 VAL A CA 1
ATOM 778 C C . VAL A 1 94 ? -2.255 2.543 17.968 1.00 90.81 94 VAL A C 1
ATOM 780 O O . VAL A 1 94 ? -1.403 2.614 18.852 1.00 90.81 94 VAL A O 1
ATOM 783 N N . THR A 1 95 ? -2.678 3.611 17.301 1.00 91.19 95 THR A N 1
ATOM 784 C CA . THR A 1 95 ? -2.487 4.984 17.770 1.00 91.19 95 THR A CA 1
ATOM 785 C C . THR A 1 95 ? -3.855 5.590 18.037 1.00 91.19 95 THR A C 1
ATOM 787 O O . THR A 1 95 ? -4.696 5.639 17.142 1.00 91.19 95 THR A O 1
ATOM 790 N N . HIS A 1 96 ? -4.077 6.040 19.271 1.00 88.12 96 HIS A N 1
ATOM 791 C CA . HIS A 1 96 ? -5.293 6.748 19.652 1.00 88.12 96 HIS A CA 1
ATOM 792 C C . HIS A 1 96 ? -5.140 8.239 19.352 1.00 88.12 96 HIS A C 1
ATOM 794 O O . HIS A 1 96 ? -4.219 8.891 19.844 1.00 88.12 96 HIS A O 1
ATOM 800 N N . ASN A 1 97 ? -6.071 8.779 18.575 1.00 86.81 97 ASN A N 1
ATOM 801 C CA . ASN A 1 97 ? -6.180 10.200 18.300 1.00 86.81 97 ASN A CA 1
ATOM 802 C C . ASN A 1 97 ? -7.042 10.835 19.397 1.00 86.81 97 ASN A C 1
ATOM 804 O O . ASN A 1 97 ? -8.267 10.913 19.304 1.00 86.81 97 ASN A O 1
ATOM 808 N N . THR A 1 98 ? -6.396 11.282 20.473 1.00 83.94 98 THR A N 1
ATOM 809 C CA . THR A 1 98 ? -7.082 11.831 21.656 1.00 83.94 98 THR A CA 1
ATOM 810 C C . THR A 1 98 ? -7.919 13.077 21.355 1.00 83.94 98 THR A C 1
ATOM 812 O O . THR A 1 98 ? -8.888 13.338 22.058 1.00 83.94 98 THR A O 1
ATOM 815 N N . ALA A 1 99 ? -7.589 13.821 20.296 1.00 85.00 99 ALA A N 1
ATOM 816 C CA . ALA A 1 99 ? -8.280 15.053 19.919 1.00 85.00 99 ALA A CA 1
ATOM 817 C C . ALA A 1 99 ? -9.682 14.841 19.313 1.00 85.00 99 ALA A C 1
ATOM 819 O O . ALA A 1 99 ? -10.523 15.726 19.418 1.00 85.00 99 ALA A O 1
ATOM 820 N N . ASN A 1 100 ? -9.941 13.702 18.665 1.00 86.94 100 ASN A N 1
ATOM 821 C CA . ASN A 1 100 ? -11.210 13.424 17.975 1.00 86.94 100 ASN A CA 1
ATOM 822 C C . ASN A 1 100 ? -11.817 12.060 18.344 1.00 86.94 100 ASN A C 1
ATOM 824 O O . ASN A 1 100 ? -12.788 11.637 17.723 1.00 86.94 100 ASN A O 1
ATOM 828 N N . GLY A 1 101 ? -11.248 11.367 19.335 1.00 77.88 101 GLY A N 1
ATOM 829 C CA . GLY A 1 101 ? -11.750 10.083 19.824 1.00 77.88 101 GLY A CA 1
ATOM 830 C C . GLY A 1 101 ? -11.602 8.923 18.836 1.00 77.88 101 GLY A C 1
ATOM 831 O O . GLY A 1 101 ? -12.186 7.867 19.064 1.00 77.88 101 GLY A O 1
ATOM 832 N N . THR A 1 102 ? -10.843 9.088 17.748 1.00 83.50 102 THR A N 1
ATOM 833 C CA . THR A 1 102 ? -10.619 8.014 16.771 1.00 83.50 102 THR A CA 1
ATOM 834 C C . THR A 1 102 ? -9.349 7.232 17.087 1.00 83.50 102 THR A C 1
ATOM 836 O O . THR A 1 102 ? -8.516 7.643 17.896 1.00 83.50 102 THR A O 1
ATOM 839 N N . PHE A 1 103 ? -9.179 6.077 16.453 1.00 82.00 103 PHE A N 1
ATOM 840 C CA . PHE A 1 103 ? -7.919 5.347 16.476 1.00 82.00 103 PHE A CA 1
ATOM 841 C C . PHE A 1 103 ? -7.535 4.937 15.058 1.00 82.00 103 PHE A C 1
ATOM 843 O O . PHE A 1 103 ? -8.390 4.781 14.189 1.00 82.00 103 PHE A O 1
ATOM 850 N N . GLN A 1 104 ? -6.239 4.765 14.833 1.00 88.69 104 GLN A N 1
ATOM 851 C CA . GLN A 1 104 ? -5.693 4.246 13.586 1.00 88.69 104 GLN A CA 1
ATOM 852 C C . GLN A 1 104 ? -4.793 3.047 13.866 1.00 88.69 104 GLN A C 1
ATOM 854 O O . GLN A 1 104 ? -4.129 2.982 14.905 1.00 88.69 104 GLN A O 1
ATOM 859 N N . LEU A 1 105 ? -4.770 2.102 12.930 1.00 89.00 105 LEU A N 1
ATOM 860 C CA . LEU A 1 105 ? -3.866 0.959 12.951 1.00 89.00 105 LEU A CA 1
ATOM 861 C C . LEU A 1 105 ? -2.684 1.259 12.039 1.00 89.00 105 LEU A C 1
ATOM 863 O O . LEU A 1 105 ? -2.846 1.512 10.849 1.00 89.00 105 LEU A O 1
ATOM 867 N N . ASN A 1 106 ? -1.487 1.230 12.604 1.00 90.06 106 ASN A N 1
ATOM 868 C CA . ASN A 1 106 ? -0.263 1.407 11.845 1.00 90.06 106 ASN A CA 1
ATOM 869 C C . ASN A 1 106 ? 0.241 0.047 11.369 1.00 90.06 106 ASN A C 1
ATOM 871 O O . ASN A 1 106 ? 0.255 -0.915 12.139 1.00 90.06 106 ASN A O 1
ATOM 875 N N . LEU A 1 107 ? 0.685 -0.010 10.116 1.00 89.88 107 LEU A N 1
ATOM 876 C CA . LEU A 1 107 ? 1.157 -1.237 9.492 1.00 89.88 107 LEU A CA 1
ATOM 877 C C . LEU A 1 107 ? 2.657 -1.459 9.708 1.00 89.88 107 LEU A C 1
ATOM 879 O O . LEU A 1 107 ? 3.489 -0.648 9.297 1.00 89.88 107 LEU A O 1
ATOM 883 N N . GLY A 1 108 ? 3.003 -2.599 10.307 1.00 89.88 108 GLY A N 1
ATOM 884 C CA . GLY A 1 108 ? 4.377 -3.042 10.512 1.00 89.88 108 GLY A CA 1
ATOM 885 C C . GLY A 1 108 ? 4.862 -3.948 9.399 1.00 89.88 108 GLY A C 1
ATOM 886 O O . GLY A 1 108 ? 4.386 -5.074 9.265 1.00 89.88 108 GLY A O 1
ATOM 887 N N . LEU A 1 109 ? 5.862 -3.480 8.654 1.00 90.31 109 LEU A N 1
ATOM 888 C CA . LEU A 1 109 ? 6.507 -4.242 7.590 1.00 90.31 109 LEU A CA 1
ATOM 889 C C . LEU A 1 109 ? 8.007 -4.370 7.843 1.00 90.31 109 LEU A C 1
ATOM 891 O O . LEU A 1 109 ? 8.685 -3.390 8.158 1.00 90.31 109 LEU A O 1
ATOM 895 N N . ILE A 1 110 ? 8.537 -5.575 7.655 1.00 88.50 110 ILE A N 1
ATOM 896 C CA . ILE A 1 110 ? 9.964 -5.876 7.799 1.00 88.50 110 ILE A CA 1
ATOM 897 C C . ILE A 1 110 ? 10.541 -6.437 6.493 1.00 88.50 110 ILE A C 1
ATOM 899 O O . ILE A 1 110 ? 9.801 -6.989 5.672 1.00 88.50 110 ILE A O 1
ATOM 903 N N . PRO A 1 111 ? 11.862 -6.315 6.266 1.00 85.38 111 PRO A N 1
ATOM 904 C CA . PRO A 1 111 ? 12.510 -6.992 5.156 1.00 85.38 111 PRO A CA 1
ATOM 905 C C . PRO A 1 111 ? 12.325 -8.508 5.244 1.00 85.38 111 PRO A C 1
ATOM 907 O O . PRO A 1 111 ? 12.506 -9.097 6.315 1.00 85.38 111 PRO A O 1
ATOM 910 N N . LYS A 1 112 ? 12.051 -9.169 4.116 1.00 77.94 112 LYS A N 1
ATOM 911 C CA . LYS A 1 112 ? 12.176 -10.631 4.045 1.00 77.94 112 LYS A CA 1
ATOM 912 C C . LYS A 1 112 ? 13.642 -10.990 4.277 1.00 77.94 112 LYS A C 1
ATOM 914 O O . LYS A 1 112 ? 14.482 -10.682 3.433 1.00 77.94 112 LYS A O 1
ATOM 919 N N . ARG A 1 113 ? 13.965 -11.596 5.431 1.00 67.81 113 ARG A N 1
ATOM 920 C C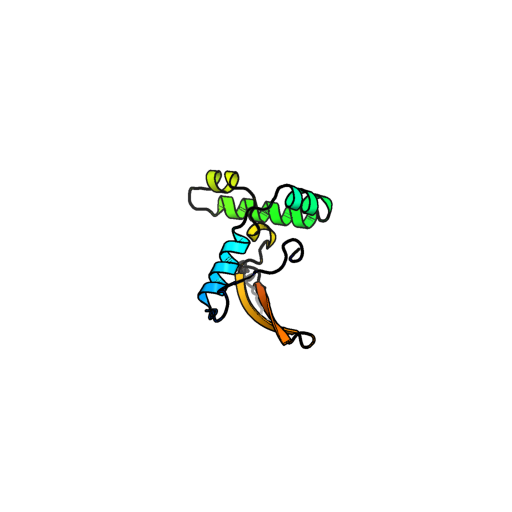A . ARG A 1 113 ? 15.344 -11.975 5.784 1.00 67.81 113 ARG A CA 1
ATOM 921 C C . ARG A 1 113 ? 15.975 -12.732 4.616 1.00 67.81 113 ARG A C 1
ATOM 923 O O . ARG A 1 113 ? 15.547 -13.830 4.270 1.00 67.81 113 ARG A O 1
ATOM 930 N N . ARG A 1 114 ? 17.010 -12.145 4.019 1.00 58.56 114 ARG A N 1
ATOM 931 C CA . ARG A 1 114 ? 17.935 -12.872 3.153 1.00 58.56 114 ARG A CA 1
ATOM 932 C C . ARG A 1 114 ? 18.710 -13.796 4.087 1.00 58.56 114 ARG A C 1
ATOM 934 O O . ARG A 1 114 ? 19.257 -13.309 5.073 1.00 58.56 114 ARG A O 1
ATOM 941 N N . ASN A 1 115 ? 18.703 -15.105 3.836 1.00 47.62 115 ASN A N 1
ATOM 942 C CA . ASN A 1 115 ? 19.545 -16.041 4.580 1.00 47.62 115 ASN A CA 1
ATOM 943 C C . ASN A 1 115 ? 20.979 -15.496 4.577 1.00 47.62 115 ASN A C 1
ATOM 945 O O . ASN A 1 115 ? 21.644 -15.509 3.542 1.00 47.62 115 ASN A O 1
ATOM 949 N N . TYR A 1 116 ? 21.438 -14.972 5.713 1.00 42.31 116 TYR A N 1
ATOM 950 C CA . TYR A 1 116 ? 22.850 -14.698 5.911 1.00 42.31 116 TYR A CA 1
ATOM 951 C C . TYR A 1 116 ? 23.535 -16.060 5.913 1.00 42.31 116 TYR A C 1
ATOM 953 O O . TYR A 1 116 ? 23.320 -16.868 6.817 1.00 42.31 116 TYR A O 1
ATOM 961 N N . VAL A 1 117 ? 24.346 -16.334 4.893 1.00 47.78 117 VAL A N 1
ATOM 962 C CA . VAL A 1 117 ? 25.363 -17.375 5.011 1.00 47.78 117 VAL A CA 1
ATOM 963 C C . VAL A 1 117 ? 26.305 -16.880 6.101 1.00 47.78 117 VAL A C 1
ATOM 965 O O . VAL A 1 117 ? 27.030 -15.909 5.897 1.00 47.78 117 VAL A O 1
ATOM 968 N N . ILE A 1 118 ? 26.239 -17.493 7.282 1.00 47.91 118 ILE A N 1
ATOM 969 C CA . ILE A 1 118 ? 27.223 -17.271 8.341 1.00 47.91 118 ILE A CA 1
ATOM 970 C C . ILE A 1 118 ? 28.586 -17.582 7.709 1.00 47.91 118 ILE A C 1
ATOM 972 O O . ILE A 1 118 ? 28.771 -18.716 7.249 1.00 47.91 118 ILE A O 1
ATOM 976 N N . PRO A 1 119 ? 29.536 -16.631 7.639 1.00 42.78 119 PRO A N 1
ATOM 977 C CA . PRO A 1 119 ? 30.896 -16.967 7.260 1.00 42.78 119 PRO A CA 1
ATOM 978 C C . PRO A 1 119 ? 31.359 -18.020 8.259 1.00 42.78 119 PRO A C 1
ATOM 980 O O . PRO A 1 119 ? 31.395 -17.749 9.460 1.00 42.78 119 PRO A O 1
ATOM 983 N N . ARG A 1 120 ? 31.640 -19.243 7.790 1.00 41.00 120 ARG A N 1
ATOM 984 C CA . ARG A 1 120 ? 32.269 -20.254 8.642 1.00 41.00 120 ARG A CA 1
ATOM 985 C C . ARG A 1 120 ? 33.516 -19.594 9.210 1.00 41.00 120 ARG A C 1
ATOM 987 O O . ARG A 1 120 ? 34.389 -19.184 8.446 1.00 41.00 120 ARG A O 1
ATOM 994 N N . SER A 1 121 ? 33.545 -19.420 10.526 1.00 45.62 121 SER A N 1
ATOM 995 C CA . SER A 1 121 ? 34.695 -18.874 11.223 1.00 45.62 121 SER A CA 1
ATOM 996 C C . SER A 1 121 ? 35.933 -19.635 10.762 1.00 45.62 121 SER A C 1
ATOM 998 O O . SER A 1 121 ? 35.962 -20.868 10.741 1.00 45.62 121 SER A O 1
ATOM 1000 N N . VAL A 1 122 ? 36.946 -18.886 10.329 1.00 56.72 122 VAL A N 1
ATOM 1001 C CA . VAL A 1 122 ? 38.264 -19.444 10.056 1.00 56.72 122 VAL A CA 1
ATOM 1002 C C . VAL A 1 122 ? 38.736 -20.071 11.362 1.00 56.72 122 VAL A C 1
ATOM 1004 O O . VAL A 1 122 ? 38.931 -19.387 12.364 1.00 56.72 122 VAL A O 1
ATOM 1007 N N . SER A 1 123 ? 38.850 -21.397 11.359 1.00 47.41 123 SER A N 1
ATOM 1008 C CA . SER A 1 123 ? 39.448 -22.165 12.441 1.00 47.41 123 SER A CA 1
ATOM 1009 C C . SER A 1 123 ? 40.901 -21.721 12.589 1.00 47.41 123 SER A C 1
ATOM 1011 O O . SER A 1 123 ? 41.772 -22.116 11.814 1.00 47.41 123 SER A O 1
ATOM 1013 N N . THR A 1 124 ? 41.177 -20.882 13.584 1.00 48.78 124 THR A N 1
ATOM 1014 C CA . THR A 1 124 ? 42.545 -20.611 14.014 1.00 48.78 124 THR A CA 1
ATOM 1015 C C . THR A 1 124 ? 43.075 -21.894 14.648 1.00 48.78 124 THR A C 1
ATOM 1017 O O . THR A 1 124 ? 42.754 -22.219 15.794 1.00 48.78 124 THR A O 1
ATOM 1020 N N . ARG A 1 125 ? 43.870 -22.665 13.897 1.00 47.72 125 ARG A N 1
ATOM 1021 C CA . ARG A 1 125 ? 44.673 -23.751 14.468 1.00 47.72 125 ARG A CA 1
ATOM 1022 C C . ARG A 1 125 ? 45.618 -23.136 15.495 1.00 47.72 125 ARG A C 1
ATOM 1024 O O . ARG A 1 125 ? 46.593 -22.481 15.144 1.00 47.72 125 ARG A O 1
ATOM 1031 N N . ARG A 1 126 ? 45.316 -23.349 16.774 1.00 46.19 126 ARG A N 1
ATOM 1032 C CA . ARG A 1 126 ? 46.236 -23.078 17.875 1.00 46.19 126 ARG A CA 1
ATOM 1033 C C . ARG A 1 126 ? 47.311 -24.164 17.841 1.00 46.19 126 ARG A C 1
ATOM 1035 O O . ARG A 1 126 ? 47.080 -25.285 18.285 1.00 46.19 126 ARG A O 1
ATOM 1042 N N . THR A 1 127 ? 48.467 -23.851 17.272 1.00 49.50 127 THR A N 1
ATOM 1043 C CA . THR A 1 127 ? 49.677 -24.664 17.407 1.00 49.50 127 THR A CA 1
ATOM 1044 C C . THR A 1 127 ? 50.088 -24.631 18.879 1.00 49.50 127 THR A C 1
ATOM 1046 O O . THR A 1 127 ? 50.440 -23.574 19.398 1.00 49.50 127 THR A O 1
ATOM 1049 N N . ARG A 1 128 ? 49.994 -25.769 19.575 1.00 46.12 128 ARG A N 1
ATOM 1050 C CA . ARG A 1 128 ? 50.651 -25.951 20.875 1.00 46.12 128 ARG A CA 1
ATOM 1051 C C . ARG A 1 128 ? 52.145 -26.173 20.615 1.00 46.12 128 ARG A C 1
ATOM 1053 O O . ARG A 1 128 ? 52.489 -27.056 19.832 1.00 46.12 128 ARG A O 1
ATOM 1060 N N . ARG A 1 129 ? 52.988 -25.353 21.238 1.00 50.81 129 ARG A N 1
ATOM 1061 C CA . ARG A 1 129 ? 54.362 -25.708 21.607 1.00 50.81 129 ARG A CA 1
ATOM 1062 C C . ARG A 1 129 ? 54.372 -25.988 23.099 1.00 50.81 129 ARG A C 1
ATOM 1064 O O . ARG A 1 129 ? 53.566 -25.326 23.795 1.00 50.81 129 ARG A O 1
#

Foldseek 3Di:
DVPPPDDQDQDQDDPGDDDPVSVVVSVVVQQQAAQDPVNLVCCCVVPVPLNVLLVVLQQVVLVVPPPCSVVSVVSPGTNNSSCRQFNDWDDWDWDAPPVPRDIDIDTDTDGPDDPPPDPPPDPPPPDDD

pLDDT: mean 83.22, std 14.93, range [41.0, 94.38]

Radius of gyration: 20.84 Å; chains: 1; bounding box: 78×41×41 Å

Sequence (129 aa):
MLNYWGPIVVNKGEGGTVFFEDVVDAVYEYFQQPLLPNEAAMIERDSPDAWRQMMTSFSKRCRDAHGIADFEWRQGMRRVDCLGERHMWWGLWVTHNTANGTFQLNLGLIPKRRNYVIPRSVSTRRTRR

InterPro domains:
  IPR046522 Domain of unknown function DUF6699 [PF20415] (5-96)

Organism: NCBI:txid1328759

Secondary structure (DSSP, 8-state):
-TTSS--------TTPPPPHHHHHHHHHHHHHSBPPHHHHHHHHHH-HHHHHHHHHHHHHHHHHSTT-HHHHHHH--BGGGGGTT--EEEEEEEEEETTTTEEEEEEEEE-------------------